Protein AF-A0A2H9NFG5-F1 (afdb_monomer)

Secondary structure (DSSP, 8-state):
-HHHHHHHHHHHHHHHHTT-S-----S-----GGG--S-PPPSS----SSPPP-SS-EEEGGGTEEEETTTTEEEES-SS-SSSEEE-S-EEEGGGTTTSPPPTT-EEESS-EEES-SS--SSEEE--

Sequence (128 aa):
MFVKINLLLAVVILMLACGIYGSYAAGTVSHPASQIEPGTFGVGNFVFPQNLNITNNFTVDAGIFYVDSNNDRVGIGTTGPKGKLDVAGGISAGSYAGVNTPPSNGMIISGNVGIGTTGPGNTLEIAV

Mean predicted aligned error: 11.48 Å

Structure (mmCIF, N/CA/C/O backbone):
data_AF-A0A2H9NFG5-F1
#
_entry.id   AF-A0A2H9NFG5-F1
#
loop_
_atom_site.group_PDB
_atom_site.id
_atom_site.type_symbol
_atom_site.label_atom_id
_atom_site.label_alt_id
_atom_site.label_comp_id
_atom_site.label_asym_id
_atom_site.label_entity_id
_atom_site.label_seq_id
_atom_site.pdbx_PDB_ins_code
_atom_site.Cartn_x
_atom_site.Cartn_y
_atom_site.Cartn_z
_atom_site.occupancy
_atom_site.B_iso_or_equiv
_atom_site.auth_seq_id
_atom_site.auth_comp_id
_atom_site.auth_asym_id
_atom_site.auth_atom_id
_atom_site.pdbx_PDB_model_num
ATOM 1 N N . MET A 1 1 ? 49.840 -6.896 -46.468 1.00 60.16 1 MET A N 1
ATOM 2 C CA . MET A 1 1 ? 49.912 -6.611 -45.015 1.00 60.16 1 MET A CA 1
ATOM 3 C C . MET A 1 1 ? 49.686 -5.128 -44.692 1.00 60.16 1 MET A C 1
ATOM 5 O O . MET A 1 1 ? 48.940 -4.842 -43.770 1.00 60.16 1 MET A O 1
ATOM 9 N N . PHE A 1 2 ? 50.212 -4.194 -45.494 1.00 57.88 2 PHE A N 1
ATOM 10 C CA . PHE A 1 2 ? 50.109 -2.738 -45.275 1.00 57.88 2 PHE A CA 1
ATOM 11 C C . PHE A 1 2 ? 48.696 -2.121 -45.353 1.00 57.88 2 PHE A C 1
ATOM 13 O O . PHE A 1 2 ? 48.396 -1.189 -44.618 1.00 57.88 2 PHE A O 1
ATOM 20 N N . VAL A 1 3 ? 47.787 -2.667 -46.168 1.00 66.69 3 VAL A N 1
ATOM 21 C CA . VAL A 1 3 ? 46.426 -2.104 -46.327 1.00 66.69 3 VAL A CA 1
ATOM 22 C C . VAL A 1 3 ? 45.565 -2.273 -45.066 1.00 66.69 3 VAL A C 1
ATOM 24 O O . VAL A 1 3 ? 44.793 -1.386 -44.719 1.00 66.69 3 VAL A O 1
ATOM 27 N N . LYS A 1 4 ? 45.736 -3.383 -44.330 1.00 59.59 4 LYS A N 1
ATOM 28 C CA . LYS A 1 4 ? 44.989 -3.643 -43.086 1.00 59.59 4 LYS A CA 1
ATOM 29 C C . LYS A 1 4 ? 45.410 -2.706 -41.948 1.00 59.59 4 LYS A C 1
ATOM 31 O O . LYS A 1 4 ? 44.562 -2.309 -41.158 1.00 59.59 4 LYS A O 1
ATOM 36 N N . ILE A 1 5 ? 46.691 -2.329 -41.893 1.00 65.25 5 ILE A N 1
ATOM 37 C CA . ILE A 1 5 ? 47.226 -1.427 -40.861 1.00 65.25 5 ILE A CA 1
ATOM 38 C C . ILE A 1 5 ? 46.770 0.018 -41.097 1.00 65.25 5 ILE A C 1
ATOM 40 O O . ILE A 1 5 ? 46.372 0.692 -40.152 1.00 65.25 5 ILE A O 1
ATOM 44 N N . ASN A 1 6 ? 46.715 0.453 -42.361 1.00 77.12 6 ASN A N 1
ATOM 45 C CA . ASN A 1 6 ? 46.207 1.777 -42.721 1.00 77.12 6 ASN A CA 1
ATOM 46 C C . ASN A 1 6 ? 44.700 1.903 -42.483 1.00 77.12 6 ASN A C 1
ATOM 48 O O . ASN A 1 6 ? 44.247 2.949 -42.033 1.00 77.12 6 ASN A O 1
ATOM 52 N N . LEU A 1 7 ? 43.928 0.841 -42.741 1.00 77.00 7 LEU A N 1
ATOM 53 C CA . LEU A 1 7 ? 42.488 0.848 -42.485 1.00 77.00 7 LEU A CA 1
ATOM 54 C C . LEU A 1 7 ? 42.180 0.900 -40.981 1.00 77.00 7 LEU A C 1
ATOM 56 O O . LEU A 1 7 ? 41.311 1.657 -40.565 1.00 77.00 7 LEU A O 1
ATOM 60 N N . LEU A 1 8 ? 42.921 0.149 -40.159 1.00 74.94 8 LEU A N 1
ATOM 61 C CA . LEU A 1 8 ? 42.743 0.161 -38.706 1.00 74.94 8 LEU A CA 1
ATOM 62 C C . LEU A 1 8 ? 43.122 1.521 -38.098 1.00 74.94 8 LEU A C 1
ATOM 64 O O . LEU A 1 8 ? 42.384 2.053 -37.273 1.00 74.94 8 LEU A O 1
ATOM 68 N N . LEU A 1 9 ? 44.227 2.120 -38.554 1.00 78.50 9 LEU A N 1
ATOM 69 C CA . LEU A 1 9 ? 44.655 3.450 -38.117 1.00 78.50 9 LEU A CA 1
ATOM 70 C C . LEU A 1 9 ? 43.666 4.544 -38.561 1.00 78.50 9 LEU A C 1
ATOM 72 O O . LEU A 1 9 ? 43.357 5.440 -37.780 1.00 78.50 9 LEU A O 1
ATOM 76 N N . ALA A 1 10 ? 43.108 4.440 -39.773 1.00 80.25 10 ALA A N 1
ATOM 77 C CA . ALA A 1 10 ? 42.088 5.361 -40.275 1.00 80.25 10 ALA A CA 1
ATOM 78 C C . ALA A 1 10 ? 40.778 5.280 -39.478 1.00 80.25 10 ALA A C 1
ATOM 80 O O . ALA A 1 10 ? 40.176 6.311 -39.195 1.00 80.25 10 ALA A O 1
ATOM 81 N N . VAL A 1 11 ? 40.359 4.078 -39.067 1.00 75.19 11 VAL A N 1
ATOM 82 C CA . VAL A 1 11 ? 39.166 3.886 -38.229 1.00 75.19 11 VAL A CA 1
ATOM 83 C C . VAL A 1 11 ? 39.375 4.468 -36.827 1.00 75.19 11 VAL A C 1
ATOM 85 O O . VAL A 1 11 ? 38.484 5.132 -36.308 1.00 75.19 11 VAL A O 1
ATOM 88 N N . VAL A 1 12 ? 40.560 4.299 -36.232 1.00 74.62 12 VAL A N 1
ATOM 89 C CA . VAL A 1 12 ? 40.888 4.885 -34.919 1.00 74.62 12 VAL A CA 1
ATOM 90 C C . VAL A 1 12 ? 40.934 6.417 -34.984 1.00 74.62 12 VAL A C 1
ATOM 92 O O . VAL A 1 12 ? 40.367 7.083 -34.121 1.00 74.62 12 VAL A O 1
ATOM 95 N N . ILE A 1 13 ? 41.534 6.987 -36.034 1.00 76.75 13 ILE A N 1
ATOM 96 C CA . ILE A 1 13 ? 41.554 8.441 -36.258 1.00 76.75 13 ILE A CA 1
ATOM 97 C C . ILE A 1 13 ? 40.141 8.975 -36.532 1.00 76.75 13 ILE A C 1
ATOM 99 O O . ILE A 1 13 ? 39.797 10.038 -36.026 1.00 76.75 13 ILE A O 1
ATOM 103 N N . LEU A 1 14 ? 39.298 8.237 -37.262 1.00 71.56 14 LEU A N 1
ATOM 104 C CA . LEU A 1 14 ? 37.897 8.599 -37.493 1.00 71.56 14 LEU A CA 1
ATOM 105 C C . LEU A 1 14 ? 37.092 8.613 -36.186 1.00 71.56 14 LEU A C 1
ATOM 107 O O . LEU A 1 14 ? 36.312 9.535 -35.973 1.00 71.56 14 LEU A O 1
ATOM 111 N N . MET A 1 15 ? 37.311 7.652 -35.283 1.00 73.44 15 MET A N 1
ATOM 112 C CA . MET A 1 15 ? 36.665 7.655 -33.963 1.00 73.44 15 MET A CA 1
ATOM 113 C C . MET A 1 15 ? 37.134 8.827 -33.086 1.00 73.44 15 MET A C 1
ATOM 115 O O . MET A 1 15 ? 36.314 9.442 -32.405 1.00 73.44 15 MET A O 1
ATOM 119 N N . LEU A 1 16 ? 38.426 9.175 -33.142 1.00 67.69 16 LEU A N 1
ATOM 120 C CA . LEU A 1 16 ? 38.995 10.327 -32.430 1.00 67.69 16 LEU A CA 1
ATOM 121 C C . LEU A 1 16 ? 38.510 11.672 -33.009 1.00 67.69 16 LEU A C 1
ATOM 123 O O . LEU A 1 16 ? 38.215 12.590 -32.249 1.00 67.69 16 LEU A O 1
ATOM 127 N N . ALA A 1 17 ? 38.394 11.792 -34.336 1.00 66.19 17 ALA A N 1
ATOM 128 C CA . ALA A 1 17 ? 38.005 13.021 -35.037 1.00 66.19 17 ALA A CA 1
ATOM 129 C C . ALA A 1 17 ? 36.486 13.259 -35.078 1.00 66.19 17 ALA A C 1
ATOM 131 O O . ALA A 1 17 ? 36.046 14.402 -35.154 1.00 66.19 17 ALA A O 1
ATOM 132 N N . CYS A 1 18 ? 35.678 12.197 -35.005 1.00 64.06 18 CYS A N 1
ATOM 133 C CA . CYS A 1 18 ? 34.216 12.283 -34.994 1.00 64.06 18 CYS A CA 1
ATOM 134 C C . CYS A 1 18 ? 33.654 12.748 -33.633 1.00 64.06 18 CYS A C 1
ATOM 136 O O . CYS A 1 18 ? 32.447 12.928 -33.504 1.00 64.06 18 CYS A O 1
ATOM 138 N N . GLY A 1 19 ? 34.494 12.951 -32.608 1.00 57.22 19 GLY A N 1
ATOM 139 C CA . GLY A 1 19 ? 34.035 13.443 -31.306 1.00 57.22 19 GLY A CA 1
ATOM 140 C C . GLY A 1 19 ? 33.013 12.521 -30.631 1.00 57.22 19 GLY A C 1
ATOM 141 O O . GLY A 1 19 ? 32.184 12.989 -29.859 1.00 57.22 19 GLY A O 1
ATOM 142 N N . ILE A 1 20 ? 33.063 11.209 -30.898 1.00 56.00 20 ILE A N 1
ATOM 143 C CA . ILE A 1 20 ? 32.118 10.232 -30.319 1.00 56.00 20 ILE A CA 1
ATOM 144 C C . ILE A 1 20 ? 32.391 9.966 -28.828 1.00 56.00 20 ILE A C 1
ATOM 146 O O . ILE A 1 20 ? 31.672 9.212 -28.181 1.00 56.00 20 ILE A O 1
ATOM 150 N N . TYR A 1 21 ? 33.372 10.651 -28.238 1.00 55.56 21 TYR A N 1
ATOM 151 C CA . TYR A 1 21 ? 33.399 10.917 -26.801 1.00 55.56 21 TYR A CA 1
ATOM 152 C C . TYR A 1 21 ? 32.428 12.061 -26.504 1.00 55.56 21 TYR A C 1
ATOM 154 O O . TYR A 1 21 ? 32.832 13.136 -26.068 1.00 55.56 21 TYR A O 1
ATOM 162 N N . GLY A 1 22 ? 31.151 11.862 -26.832 1.00 55.66 22 GLY A N 1
ATOM 163 C CA . GLY A 1 22 ? 30.123 12.849 -26.553 1.00 55.66 22 GLY A CA 1
ATOM 164 C C . GLY A 1 22 ? 30.134 13.149 -25.061 1.00 55.66 22 GLY A C 1
ATOM 165 O O . G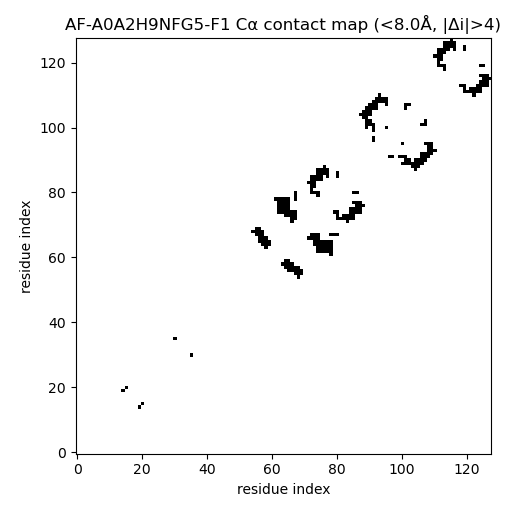LY A 1 22 ? 29.832 12.284 -24.243 1.00 55.66 22 GLY A O 1
ATOM 166 N N . SER A 1 23 ? 30.495 14.375 -24.699 1.00 56.38 23 SER A N 1
ATOM 167 C CA . SER A 1 23 ? 30.135 14.945 -23.414 1.00 56.38 23 SER A CA 1
ATOM 168 C C . SER A 1 23 ? 28.611 14.943 -23.357 1.00 56.38 23 SER A C 1
ATOM 170 O O . SER A 1 23 ? 27.950 15.681 -24.087 1.00 56.38 23 SER A O 1
ATOM 172 N N . TYR A 1 24 ? 28.042 14.065 -22.531 1.00 59.81 24 TYR A N 1
ATOM 173 C CA . TYR A 1 24 ? 26.610 14.057 -22.266 1.00 59.81 24 TYR A CA 1
ATOM 174 C C . TYR A 1 24 ? 26.285 15.410 -21.638 1.00 59.81 24 TYR A C 1
ATOM 176 O O . TYR A 1 24 ? 26.623 15.673 -20.482 1.00 59.81 24 TYR A O 1
ATOM 184 N N . ALA A 1 25 ? 25.703 16.316 -22.420 1.00 54.47 25 ALA A N 1
ATOM 185 C CA . ALA A 1 25 ? 25.160 17.537 -21.867 1.00 54.47 25 ALA A CA 1
ATOM 186 C C . ALA A 1 25 ? 24.100 17.114 -20.846 1.00 54.47 25 ALA A C 1
ATOM 188 O O . ALA A 1 25 ? 23.160 16.399 -21.195 1.00 54.47 25 ALA A O 1
ATOM 189 N N . ALA A 1 26 ? 24.243 17.549 -19.594 1.00 55.50 26 ALA A N 1
ATOM 190 C CA . ALA A 1 26 ? 23.203 17.430 -18.581 1.00 55.50 26 ALA A CA 1
ATOM 191 C C . ALA A 1 26 ? 22.051 18.401 -18.910 1.00 55.50 26 ALA A C 1
ATOM 193 O O . ALA A 1 26 ? 21.743 19.316 -18.153 1.00 55.50 26 ALA A O 1
ATOM 194 N N . GLY A 1 27 ? 21.439 18.247 -20.087 1.00 53.53 27 GLY A N 1
ATOM 195 C CA . GLY A 1 27 ? 20.066 18.680 -20.300 1.00 53.53 27 GLY A CA 1
ATOM 196 C C . GLY A 1 27 ? 19.168 17.819 -19.419 1.00 53.53 27 GLY A C 1
ATOM 197 O O . GLY A 1 27 ? 19.558 16.723 -19.029 1.00 53.53 27 GLY A O 1
ATOM 198 N N . THR A 1 28 ? 17.980 18.293 -19.066 1.00 54.25 28 THR A N 1
ATOM 199 C CA . THR A 1 28 ? 16.978 17.477 -18.368 1.00 54.25 28 THR A CA 1
ATOM 200 C C . THR A 1 28 ? 16.773 16.173 -19.145 1.00 54.25 28 THR A C 1
ATOM 202 O O . THR A 1 28 ? 16.144 16.185 -20.204 1.00 54.25 28 THR A O 1
ATOM 205 N N . VAL A 1 29 ? 17.384 15.077 -18.679 1.00 55.03 29 VAL A N 1
ATOM 206 C CA . VAL A 1 29 ? 17.508 13.832 -19.444 1.00 55.03 29 VAL A CA 1
ATOM 207 C C . VAL A 1 29 ? 16.167 13.107 -19.402 1.00 55.03 29 VAL A C 1
ATOM 209 O O . VAL A 1 29 ? 15.936 12.200 -18.604 1.00 55.03 29 VAL A O 1
ATOM 212 N N . SER A 1 30 ? 15.241 13.537 -20.256 1.00 62.81 30 SER A N 1
ATOM 213 C CA . SER A 1 30 ? 14.202 12.635 -20.724 1.00 62.81 30 SER A CA 1
ATOM 214 C C . SER A 1 30 ? 14.904 11.635 -21.636 1.00 62.81 30 SER A C 1
ATOM 216 O O . SER A 1 30 ? 15.339 11.973 -22.735 1.00 62.81 30 SER A O 1
ATOM 218 N N . HIS A 1 31 ? 15.106 10.424 -21.128 1.00 61.09 31 HIS A N 1
ATOM 219 C CA . HIS A 1 31 ? 15.576 9.306 -21.930 1.00 61.09 31 HIS A CA 1
ATOM 220 C C . HIS A 1 31 ? 14.377 8.876 -22.784 1.00 61.09 31 HIS A C 1
ATOM 222 O O . HIS A 1 31 ? 13.333 8.551 -22.209 1.00 61.09 31 HIS A O 1
ATOM 228 N N . PRO A 1 32 ? 14.448 8.922 -24.125 1.00 60.84 32 PRO A N 1
ATOM 229 C CA . PRO A 1 32 ? 13.355 8.424 -24.946 1.00 60.84 32 PRO A CA 1
ATOM 230 C C . PRO A 1 32 ? 13.070 6.964 -24.573 1.00 60.84 32 PRO A C 1
ATOM 232 O O . PRO A 1 32 ? 13.995 6.204 -24.288 1.00 60.84 32 PRO A O 1
ATOM 235 N N . ALA A 1 33 ? 11.796 6.559 -24.589 1.00 57.59 33 ALA A N 1
ATOM 236 C CA . ALA A 1 33 ? 11.385 5.199 -24.215 1.00 57.59 33 ALA A CA 1
ATOM 237 C C . ALA A 1 33 ? 12.138 4.105 -25.001 1.00 57.59 33 ALA A C 1
ATOM 239 O O . ALA A 1 33 ? 12.333 3.009 -24.496 1.00 57.59 33 ALA A O 1
ATOM 240 N N . SER A 1 34 ? 12.631 4.433 -26.202 1.00 60.62 34 SER A N 1
ATOM 241 C CA . SER A 1 34 ? 13.460 3.574 -27.054 1.00 60.62 34 SER A CA 1
ATOM 242 C C . SER A 1 34 ? 14.889 3.327 -26.549 1.00 60.62 34 SER A C 1
ATOM 244 O O . SER A 1 34 ? 15.635 2.614 -27.205 1.00 60.62 34 SER A O 1
ATOM 246 N N . GLN A 1 35 ? 15.316 3.974 -25.462 1.00 58.41 35 GLN A N 1
ATOM 247 C CA . GLN A 1 35 ? 16.622 3.768 -24.820 1.00 58.41 35 GLN A CA 1
ATOM 248 C C . GLN A 1 35 ? 16.500 3.129 -23.426 1.00 58.41 35 GLN A C 1
ATOM 250 O O . GLN A 1 35 ? 17.513 2.924 -22.759 1.00 58.41 35 GLN A O 1
ATOM 255 N N . ILE A 1 36 ? 15.280 2.807 -22.983 1.00 67.75 36 ILE A N 1
ATOM 256 C CA . ILE A 1 36 ? 15.018 2.042 -21.762 1.00 67.75 36 ILE A CA 1
ATOM 257 C C . ILE A 1 36 ? 14.630 0.632 -22.218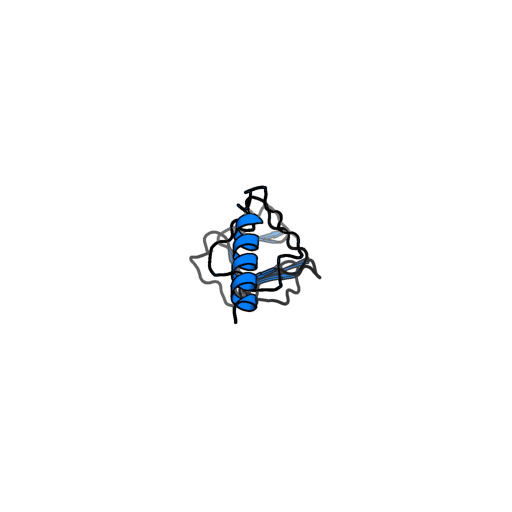 1.00 67.75 36 ILE A C 1
ATOM 259 O O . ILE A 1 36 ? 13.453 0.320 -22.393 1.00 67.75 36 ILE A O 1
ATOM 263 N N . GLU A 1 37 ? 15.628 -0.210 -22.472 1.00 67.88 37 GLU A N 1
ATOM 264 C CA . GLU A 1 37 ? 15.370 -1.623 -22.758 1.00 67.88 37 GLU A CA 1
ATOM 265 C C . GLU A 1 37 ? 14.747 -2.302 -21.526 1.00 67.88 37 GLU A C 1
ATOM 267 O O . GLU A 1 37 ? 15.114 -1.958 -20.394 1.00 67.88 37 GLU A O 1
ATOM 272 N N . PRO A 1 38 ? 13.828 -3.272 -21.700 1.00 66.88 38 PRO A N 1
ATOM 273 C CA . PRO A 1 38 ? 13.336 -4.072 -20.586 1.00 66.88 38 PRO A CA 1
ATOM 274 C C . PRO A 1 38 ? 14.511 -4.687 -19.816 1.00 66.88 38 PRO A C 1
ATOM 276 O O . PRO A 1 38 ? 15.318 -5.427 -20.378 1.00 66.88 38 PRO A O 1
ATOM 279 N N . GLY A 1 39 ? 14.622 -4.385 -18.524 1.00 69.25 39 GLY A N 1
ATOM 280 C CA . GLY A 1 39 ? 15.750 -4.846 -17.725 1.00 69.25 39 GLY A CA 1
ATOM 281 C C . GLY A 1 39 ? 15.647 -4.483 -16.251 1.00 69.25 39 GLY A C 1
ATOM 282 O O . GLY A 1 39 ? 14.799 -3.698 -15.829 1.00 69.25 39 GLY A O 1
ATOM 283 N N . THR A 1 40 ? 16.534 -5.082 -15.462 1.00 74.94 40 THR A N 1
ATOM 284 C CA . THR A 1 40 ? 16.707 -4.757 -14.047 1.00 74.94 40 THR A CA 1
ATOM 285 C C . THR A 1 40 ? 17.693 -3.606 -13.945 1.00 74.94 40 THR A C 1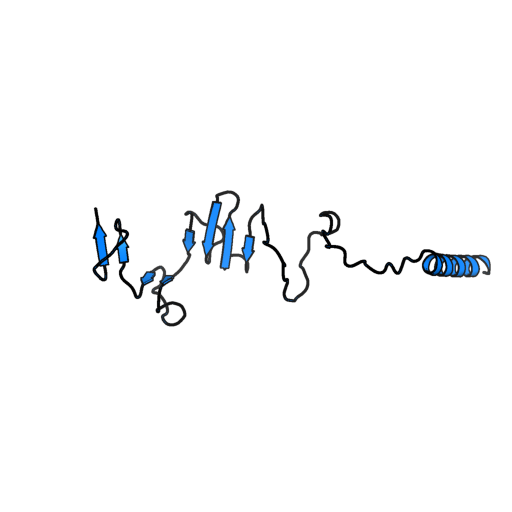
ATOM 287 O O . THR A 1 40 ? 18.842 -3.732 -14.372 1.00 74.94 40 THR A O 1
ATOM 290 N N . PHE A 1 41 ? 17.269 -2.481 -13.375 1.00 80.12 41 PHE A N 1
ATOM 291 C CA . PHE A 1 41 ? 18.216 -1.431 -13.019 1.00 80.12 41 PHE A CA 1
ATOM 292 C C . PHE A 1 41 ? 19.223 -1.968 -11.988 1.00 80.12 41 PHE A C 1
ATOM 294 O O . PHE A 1 41 ? 18.887 -2.818 -11.164 1.00 80.12 41 PHE A O 1
ATOM 301 N N . GLY A 1 42 ? 20.472 -1.498 -12.042 1.00 79.12 42 GLY A N 1
ATOM 302 C CA . GLY A 1 42 ? 21.505 -1.907 -11.087 1.00 79.12 42 GLY A CA 1
ATOM 303 C C . GLY A 1 42 ? 21.127 -1.596 -9.633 1.00 79.12 42 GLY A C 1
ATOM 304 O O . GLY A 1 42 ? 20.192 -0.846 -9.358 1.00 79.12 42 GLY A O 1
ATOM 305 N N . VAL A 1 43 ? 21.871 -2.159 -8.682 1.00 82.50 43 VAL A N 1
ATOM 306 C CA . VAL A 1 43 ? 21.675 -1.848 -7.258 1.00 82.50 43 VAL A CA 1
ATOM 307 C C . VAL A 1 43 ? 21.898 -0.355 -6.992 1.00 82.50 43 VAL A C 1
ATOM 309 O O . VAL A 1 43 ? 22.814 0.248 -7.551 1.00 82.50 43 VAL A O 1
ATOM 312 N N . GLY A 1 44 ? 21.089 0.246 -6.119 1.00 86.12 44 GLY A N 1
ATOM 313 C CA . GLY A 1 44 ? 21.249 1.645 -5.730 1.00 86.12 44 GLY A CA 1
ATOM 314 C C . GLY A 1 44 ? 19.938 2.339 -5.391 1.00 86.12 44 GLY A C 1
ATOM 315 O O . GLY A 1 44 ? 18.865 1.738 -5.417 1.00 86.12 44 GLY A O 1
ATOM 316 N N . ASN A 1 45 ? 20.050 3.625 -5.061 1.00 87.56 45 ASN A N 1
ATOM 317 C CA . ASN A 1 45 ? 18.902 4.496 -4.856 1.00 87.56 45 ASN A CA 1
ATOM 318 C C . ASN A 1 45 ? 18.571 5.236 -6.157 1.00 87.56 45 ASN A C 1
ATOM 320 O O . ASN A 1 45 ? 19.441 5.890 -6.731 1.00 87.56 45 ASN A O 1
ATOM 324 N N . PHE A 1 46 ? 17.310 5.181 -6.579 1.00 87.38 46 PHE A N 1
ATOM 325 C CA . PHE A 1 46 ? 16.810 5.922 -7.735 1.00 87.38 46 PHE A CA 1
ATOM 326 C C . PHE A 1 46 ? 15.971 7.099 -7.240 1.00 87.38 46 PHE A C 1
ATOM 328 O O . PHE A 1 46 ? 14.880 6.913 -6.706 1.00 87.38 46 PHE A O 1
ATOM 335 N N . VAL A 1 47 ? 16.493 8.318 -7.396 1.00 86.25 47 VAL A N 1
ATOM 336 C CA . VAL A 1 47 ? 15.812 9.550 -6.976 1.00 86.25 47 VAL A CA 1
ATOM 337 C C . VAL A 1 47 ? 15.157 10.204 -8.186 1.00 86.25 47 VAL A C 1
ATOM 339 O O . VAL A 1 47 ? 15.842 10.590 -9.132 1.00 86.25 47 VAL A O 1
ATOM 342 N N . PHE A 1 48 ? 13.838 10.375 -8.131 1.00 87.56 48 PHE A N 1
ATOM 343 C CA . PHE A 1 48 ? 13.090 11.154 -9.112 1.00 87.56 48 PHE A CA 1
ATOM 344 C C . PHE A 1 48 ? 12.868 12.565 -8.550 1.00 87.56 48 PHE A C 1
ATOM 346 O O . PHE A 1 48 ? 12.272 12.694 -7.482 1.00 87.56 48 PHE A O 1
ATOM 353 N N . PRO A 1 49 ? 13.337 13.633 -9.225 1.00 87.88 49 PRO A N 1
ATOM 354 C CA . PRO A 1 49 ? 13.152 15.003 -8.738 1.00 87.88 49 PRO A CA 1
ATOM 355 C C . PRO A 1 49 ? 11.685 15.454 -8.794 1.00 87.88 49 PRO A C 1
ATOM 357 O O . PRO A 1 49 ? 11.316 16.412 -8.128 1.00 87.88 49 PRO A O 1
ATOM 360 N N . GLN A 1 50 ? 10.859 14.751 -9.575 1.00 92.44 50 GLN A N 1
ATOM 361 C CA . GLN A 1 50 ? 9.415 14.934 -9.698 1.00 92.44 50 GLN A CA 1
ATOM 362 C C . GLN A 1 50 ? 8.694 13.606 -9.406 1.00 92.44 50 GLN A C 1
ATOM 364 O O . GLN A 1 50 ? 9.327 12.581 -9.155 1.00 92.44 50 GLN A O 1
ATOM 369 N N . ASN A 1 51 ? 7.361 13.610 -9.486 1.00 91.81 51 ASN A N 1
ATOM 370 C CA . ASN A 1 51 ? 6.544 12.412 -9.292 1.00 91.81 51 ASN A CA 1
ATOM 371 C C . ASN A 1 51 ? 6.867 11.313 -10.318 1.00 91.81 51 ASN A C 1
ATOM 373 O O . ASN A 1 51 ? 7.007 11.580 -11.513 1.00 91.81 51 ASN A O 1
ATOM 377 N N . LEU A 1 52 ? 6.876 10.065 -9.850 1.00 91.94 52 LEU A N 1
ATOM 378 C CA . LEU A 1 52 ? 6.870 8.876 -10.697 1.00 91.94 52 LEU A CA 1
ATOM 379 C C . LEU A 1 52 ? 5.421 8.535 -11.081 1.00 91.94 52 LEU A C 1
ATOM 381 O O . LEU A 1 52 ? 4.597 8.280 -10.206 1.00 91.94 52 LEU A O 1
ATOM 385 N N . ASN A 1 53 ? 5.104 8.530 -12.378 1.00 91.25 53 ASN A N 1
ATOM 386 C CA . ASN A 1 53 ? 3.802 8.096 -12.893 1.00 91.25 53 ASN A CA 1
ATOM 387 C C . ASN A 1 53 ? 3.939 6.695 -13.504 1.00 91.25 53 ASN A C 1
ATOM 389 O O . ASN A 1 53 ? 4.721 6.503 -14.435 1.00 91.25 53 ASN A O 1
ATOM 393 N N . ILE A 1 54 ? 3.195 5.728 -12.967 1.00 93.62 54 ILE A N 1
ATOM 394 C CA . ILE A 1 54 ? 3.180 4.336 -13.422 1.00 93.62 54 ILE A CA 1
ATOM 395 C C . ILE A 1 54 ? 1.783 4.058 -13.974 1.00 93.62 54 ILE A C 1
ATOM 397 O O . ILE A 1 54 ? 0.807 4.092 -13.232 1.00 93.62 54 ILE A O 1
ATOM 401 N N . THR A 1 55 ? 1.691 3.796 -15.277 1.00 93.31 55 THR A N 1
ATOM 402 C CA . THR A 1 55 ? 0.412 3.550 -15.968 1.00 93.31 55 THR A CA 1
ATOM 403 C C . THR A 1 55 ? -0.046 2.096 -15.910 1.00 93.31 55 THR A C 1
ATOM 405 O O . THR A 1 55 ? -1.212 1.817 -16.161 1.00 93.31 55 THR A O 1
ATOM 408 N N . ASN A 1 56 ? 0.871 1.179 -15.599 1.00 95.25 56 ASN A N 1
ATOM 409 C CA . ASN A 1 56 ? 0.597 -0.241 -15.399 1.00 95.25 56 ASN A CA 1
ATOM 410 C C . ASN A 1 56 ? 0.661 -0.583 -13.902 1.00 95.25 56 ASN A C 1
ATOM 412 O O . ASN A 1 56 ? 0.665 0.290 -13.035 1.00 95.25 56 ASN A O 1
ATOM 416 N N . ASN A 1 57 ? 0.747 -1.871 -13.585 1.00 96.31 57 ASN A N 1
ATOM 417 C CA . ASN A 1 57 ? 0.873 -2.321 -12.207 1.00 96.31 57 ASN A CA 1
ATOM 418 C C . ASN A 1 57 ? 2.227 -1.918 -11.613 1.00 96.31 57 ASN A C 1
ATOM 420 O O . ASN A 1 57 ? 3.264 -1.994 -12.275 1.00 96.31 57 ASN A O 1
ATOM 424 N N . PHE A 1 58 ? 2.222 -1.564 -10.330 1.00 96.12 58 PHE A N 1
ATOM 425 C CA . PHE A 1 58 ? 3.438 -1.409 -9.537 1.00 96.12 58 PHE A CA 1
ATOM 426 C C . PHE A 1 58 ? 3.575 -2.610 -8.607 1.00 96.12 58 PHE A C 1
ATOM 428 O O . PHE A 1 58 ? 2.639 -2.935 -7.883 1.00 96.12 58 PHE A O 1
ATOM 435 N N . THR A 1 59 ? 4.723 -3.287 -8.636 1.00 95.88 59 THR A N 1
ATOM 436 C CA . THR A 1 59 ? 4.995 -4.464 -7.797 1.00 95.88 59 THR A CA 1
ATOM 437 C C . THR A 1 59 ? 6.280 -4.245 -7.015 1.00 95.88 59 THR A C 1
ATOM 439 O O . THR A 1 59 ? 7.324 -3.981 -7.607 1.00 95.88 59 THR A O 1
ATOM 442 N N . VAL A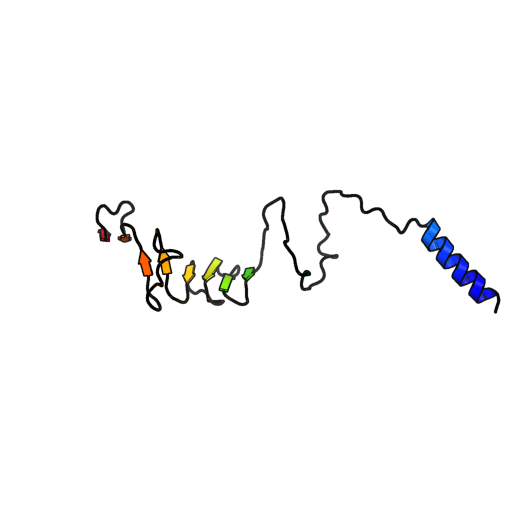 1 60 ? 6.211 -4.401 -5.695 1.00 96.06 60 VAL A N 1
ATOM 443 C CA . VAL A 1 60 ? 7.367 -4.419 -4.795 1.00 96.06 60 VAL A CA 1
ATOM 444 C C . VAL A 1 60 ? 7.472 -5.803 -4.181 1.00 96.06 60 VAL A C 1
ATOM 446 O O . VAL A 1 60 ? 6.485 -6.321 -3.654 1.00 96.06 60 VAL A O 1
ATOM 449 N N . ASP A 1 61 ? 8.671 -6.379 -4.269 1.00 93.62 61 ASP A N 1
ATOM 450 C CA . ASP A 1 61 ? 9.015 -7.687 -3.702 1.00 93.62 61 ASP A CA 1
ATOM 451 C C . ASP A 1 61 ? 7.935 -8.752 -3.961 1.00 93.62 61 ASP A C 1
ATOM 453 O O . ASP A 1 61 ? 7.308 -9.281 -3.046 1.00 93.62 61 ASP A O 1
ATOM 457 N N . ALA A 1 62 ? 7.629 -8.951 -5.249 1.00 86.81 62 ALA A N 1
ATOM 458 C CA . ALA A 1 62 ? 6.695 -9.952 -5.772 1.00 86.81 62 ALA A CA 1
ATOM 459 C C . ALA A 1 62 ? 5.318 -10.054 -5.068 1.00 86.81 62 ALA A C 1
ATOM 461 O O . ALA A 1 62 ? 4.656 -11.084 -5.187 1.00 86.81 62 ALA A O 1
ATOM 462 N N . GLY A 1 63 ? 4.855 -9.004 -4.376 1.00 87.50 63 GLY A N 1
ATOM 463 C CA . GLY A 1 63 ? 3.551 -9.007 -3.708 1.00 87.50 63 GLY A CA 1
ATOM 464 C C . GLY A 1 63 ? 3.496 -8.408 -2.308 1.00 87.50 63 GLY A C 1
ATOM 465 O O . GLY A 1 63 ? 2.402 -8.353 -1.750 1.00 87.50 63 GLY A O 1
ATOM 466 N N . ILE A 1 64 ? 4.608 -7.928 -1.738 1.00 95.94 64 ILE A N 1
ATOM 467 C CA . ILE A 1 64 ? 4.548 -7.197 -0.460 1.00 95.94 64 ILE A CA 1
ATOM 468 C C . ILE A 1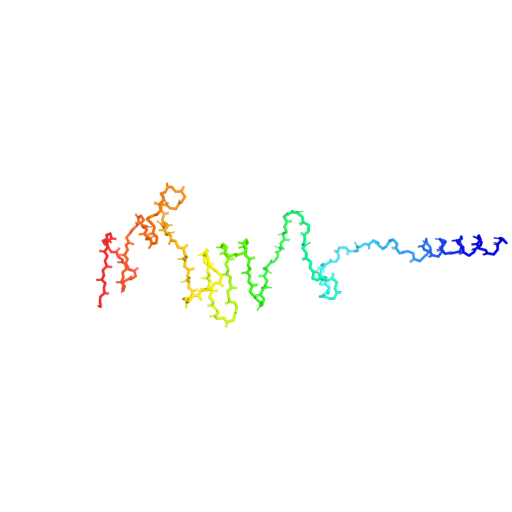 64 ? 3.720 -5.917 -0.608 1.00 95.94 64 ILE A C 1
ATOM 470 O O . ILE A 1 64 ? 2.843 -5.662 0.215 1.00 95.94 64 ILE A O 1
ATOM 474 N N . PHE A 1 65 ? 3.960 -5.139 -1.662 1.00 97.69 65 PHE A N 1
ATOM 475 C CA . PHE A 1 65 ? 3.133 -3.989 -2.027 1.00 97.69 65 PHE A CA 1
ATOM 476 C C . PHE A 1 65 ? 2.812 -4.066 -3.514 1.00 97.69 65 PHE A C 1
ATOM 478 O O . PHE A 1 65 ? 3.715 -4.176 -4.347 1.00 97.69 65 PHE A O 1
ATOM 485 N N . TYR A 1 66 ? 1.528 -4.019 -3.846 1.00 98.19 66 TYR A N 1
ATOM 486 C CA . TYR A 1 66 ? 1.057 -4.193 -5.208 1.00 98.19 66 TYR A CA 1
ATOM 487 C C . TYR A 1 66 ? -0.033 -3.179 -5.542 1.00 98.19 66 TYR A C 1
ATOM 489 O O . TYR A 1 66 ? -1.003 -3.038 -4.805 1.00 98.19 66 TYR A O 1
ATOM 497 N N . VAL A 1 67 ? 0.101 -2.490 -6.670 1.00 98.19 67 VAL A N 1
ATOM 498 C CA . VAL A 1 67 ? -0.958 -1.654 -7.243 1.00 98.19 67 VAL A CA 1
ATOM 499 C C . VAL A 1 67 ? -1.462 -2.339 -8.503 1.00 98.19 67 VAL A C 1
ATOM 501 O O . VAL A 1 67 ? -0.703 -2.535 -9.452 1.00 98.19 67 VAL A O 1
ATOM 504 N N . ASP A 1 68 ? -2.744 -2.691 -8.501 1.00 97.69 68 ASP A N 1
ATOM 505 C CA . ASP A 1 68 ? -3.459 -3.255 -9.640 1.00 97.69 68 ASP A CA 1
ATOM 506 C C . ASP A 1 68 ? -4.129 -2.130 -10.431 1.00 97.69 68 ASP A C 1
ATOM 508 O O . ASP A 1 68 ? -5.225 -1.675 -10.092 1.00 97.69 68 ASP A O 1
ATOM 512 N N . SER A 1 69 ? -3.458 -1.688 -11.491 1.00 97.44 69 SER A N 1
ATOM 513 C CA . SER A 1 69 ? -3.945 -0.641 -12.396 1.00 97.44 69 SER A CA 1
ATOM 514 C C . SER A 1 69 ? -5.151 -1.077 -13.232 1.00 97.44 69 SER A C 1
ATOM 516 O O . SER A 1 69 ? -5.919 -0.230 -13.670 1.00 97.44 69 SER A O 1
ATOM 518 N N . ASN A 1 70 ? -5.372 -2.384 -13.419 1.00 97.12 70 ASN A N 1
ATOM 519 C CA . ASN A 1 70 ? -6.506 -2.868 -14.212 1.00 97.12 70 ASN A CA 1
ATOM 520 C C . ASN A 1 70 ? -7.831 -2.767 -13.447 1.00 97.12 70 ASN A C 1
ATOM 522 O O . ASN A 1 70 ? -8.892 -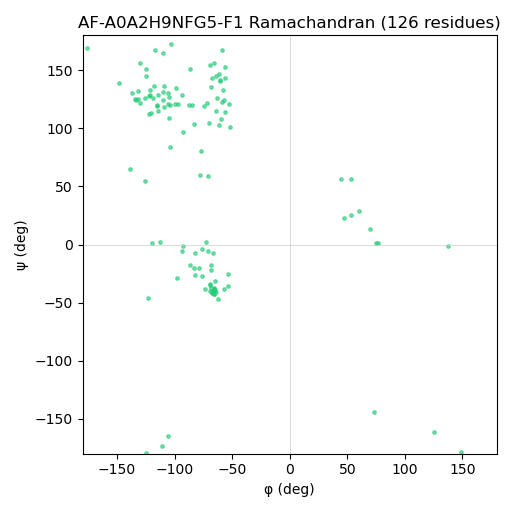2.692 -14.061 1.00 97.12 70 ASN A O 1
ATOM 526 N N . ASN A 1 71 ? -7.775 -2.816 -12.111 1.00 97.69 71 ASN A N 1
ATOM 527 C CA . ASN A 1 71 ? -8.955 -2.818 -11.242 1.00 97.69 71 ASN A CA 1
ATOM 528 C C . ASN A 1 71 ? -9.000 -1.626 -10.268 1.00 97.69 71 ASN A C 1
ATOM 530 O O . ASN A 1 71 ? -9.922 -1.544 -9.446 1.00 97.69 71 ASN A O 1
ATOM 534 N N . ASP A 1 72 ? -8.013 -0.727 -10.334 1.00 97.94 72 ASP A N 1
ATOM 535 C CA . ASP A 1 72 ? -7.811 0.401 -9.422 1.00 97.94 72 ASP A CA 1
ATOM 536 C C . ASP A 1 72 ? -7.778 -0.038 -7.946 1.00 97.94 72 ASP A C 1
ATOM 538 O O . ASP A 1 72 ? -8.601 0.409 -7.135 1.00 97.94 72 ASP A O 1
ATOM 542 N N . ARG A 1 73 ? -6.879 -0.969 -7.604 1.00 98.44 73 ARG A N 1
ATOM 543 C CA . ARG A 1 73 ? -6.764 -1.555 -6.254 1.00 98.44 73 ARG A CA 1
ATOM 544 C C . ARG A 1 73 ? -5.333 -1.536 -5.735 1.00 98.44 73 ARG A C 1
ATOM 546 O O . ARG A 1 73 ? -4.384 -1.557 -6.512 1.00 98.44 73 ARG A O 1
ATOM 553 N N . VAL A 1 74 ? -5.191 -1.574 -4.414 1.00 98.44 74 VAL A N 1
ATOM 554 C CA . VAL A 1 74 ? -3.907 -1.717 -3.721 1.00 98.44 74 VAL A CA 1
ATOM 555 C C . VAL A 1 74 ? -3.938 -2.964 -2.842 1.00 98.44 74 VAL A C 1
ATOM 557 O O . VAL A 1 74 ? -4.862 -3.151 -2.052 1.00 98.44 74 VAL A O 1
ATOM 560 N N . GLY A 1 75 ? -2.927 -3.813 -2.991 1.00 98.25 75 GLY A N 1
ATOM 561 C CA . GLY A 1 75 ? -2.674 -5.000 -2.189 1.00 98.25 75 GLY A CA 1
ATOM 562 C C . GLY A 1 75 ? -1.450 -4.824 -1.288 1.00 98.25 75 GLY A C 1
ATOM 563 O O . GLY A 1 75 ? -0.412 -4.338 -1.739 1.00 98.25 75 GLY A O 1
ATOM 564 N N . ILE A 1 76 ? -1.558 -5.258 -0.032 1.00 97.88 76 ILE A N 1
ATOM 565 C CA . ILE A 1 76 ? -0.440 -5.440 0.900 1.00 97.88 76 ILE A CA 1
ATOM 566 C C . ILE A 1 76 ? -0.341 -6.931 1.227 1.00 97.88 76 ILE A C 1
ATOM 568 O O . ILE A 1 76 ? -1.302 -7.520 1.720 1.00 97.88 76 ILE A O 1
ATOM 572 N N . GLY A 1 77 ? 0.799 -7.553 0.930 1.00 97.19 77 GLY A N 1
ATOM 573 C CA . GLY A 1 77 ? 0.998 -8.999 1.093 1.00 97.19 77 GLY A CA 1
ATOM 574 C C . GLY A 1 77 ? 0.194 -9.864 0.109 1.00 97.19 77 GLY A C 1
ATOM 575 O O . GLY A 1 77 ? 0.063 -11.068 0.318 1.00 97.19 77 GLY A O 1
ATOM 576 N N . THR A 1 78 ? -0.370 -9.272 -0.948 1.00 96.88 78 THR A N 1
ATOM 577 C CA . THR A 1 78 ? -1.137 -9.970 -1.987 1.00 96.88 78 THR A CA 1
ATOM 578 C C . THR A 1 78 ? -0.980 -9.289 -3.346 1.00 96.88 78 THR A C 1
ATOM 580 O O . THR A 1 78 ? -1.033 -8.065 -3.453 1.00 96.88 78 THR A O 1
ATOM 583 N N . THR A 1 79 ? -0.836 -10.085 -4.407 1.00 97.00 79 THR A N 1
ATOM 584 C CA . THR A 1 79 ? -0.823 -9.626 -5.812 1.00 97.00 79 THR A CA 1
ATOM 585 C C . THR A 1 79 ? -2.201 -9.676 -6.472 1.00 97.00 79 THR A C 1
ATOM 587 O O . THR A 1 79 ? -2.351 -9.314 -7.637 1.00 97.00 79 THR A O 1
ATOM 590 N N . GLY A 1 80 ? -3.226 -10.139 -5.752 1.00 96.69 80 GLY A N 1
ATOM 591 C CA . GLY A 1 80 ? -4.579 -10.307 -6.276 1.00 96.69 80 GLY A CA 1
ATOM 592 C C . GLY A 1 80 ? -5.641 -9.594 -5.444 1.00 96.69 80 GLY A C 1
ATOM 593 O O . GLY A 1 80 ? -6.586 -10.277 -5.033 1.00 96.69 80 GLY A O 1
ATOM 594 N N . PRO A 1 81 ? -5.518 -8.273 -5.189 1.00 98.12 81 PRO A N 1
ATOM 595 C CA . PRO A 1 81 ? -6.452 -7.549 -4.338 1.00 98.12 81 PRO A CA 1
ATOM 596 C C . PRO A 1 81 ? -7.889 -7.655 -4.869 1.00 98.12 81 PRO A C 1
ATOM 598 O O . PRO A 1 81 ? -8.166 -7.474 -6.062 1.00 98.12 81 PRO A O 1
ATOM 601 N N . LYS A 1 82 ? -8.832 -7.960 -3.977 1.00 98.12 82 LYS A N 1
ATOM 602 C CA . LYS A 1 82 ? -10.265 -8.082 -4.292 1.00 98.12 82 LYS A CA 1
ATOM 603 C C . LYS A 1 82 ? -11.048 -6.814 -3.955 1.00 98.12 82 LYS A C 1
ATOM 605 O O . LYS A 1 82 ? -12.027 -6.521 -4.638 1.00 98.12 82 LYS A O 1
ATOM 610 N N . GLY A 1 83 ? -10.596 -6.048 -2.962 1.00 98.00 83 GLY A N 1
ATOM 611 C CA . GLY A 1 83 ? -11.117 -4.724 -2.605 1.00 98.00 83 GLY A CA 1
ATOM 612 C C . GLY A 1 83 ? -10.213 -3.581 -3.075 1.00 98.00 83 GLY A C 1
ATOM 613 O O . GLY A 1 83 ? -9.108 -3.815 -3.554 1.00 98.00 83 GLY A O 1
ATOM 614 N N . LYS A 1 84 ? -10.669 -2.327 -2.927 1.00 98.25 84 LYS A N 1
ATOM 615 C CA . LYS A 1 84 ? -9.849 -1.129 -3.220 1.00 98.25 84 LYS A CA 1
ATOM 616 C C . LYS A 1 84 ? -8.549 -1.104 -2.412 1.00 98.25 84 LYS A C 1
ATOM 618 O O . LYS A 1 84 ? -7.511 -0.735 -2.948 1.00 98.25 84 LYS A O 1
ATOM 623 N N . LEU A 1 85 ? -8.627 -1.538 -1.159 1.00 98.12 85 LEU A N 1
ATOM 624 C CA . LEU A 1 85 ? -7.499 -1.884 -0.310 1.00 98.12 85 LEU A CA 1
ATOM 625 C C . LEU A 1 85 ? -7.696 -3.336 0.129 1.00 98.12 85 LEU A C 1
ATOM 627 O O . LEU A 1 85 ? -8.768 -3.680 0.627 1.00 98.12 85 LEU A O 1
ATOM 631 N N . ASP A 1 86 ? -6.683 -4.168 -0.068 1.00 98.06 86 ASP A N 1
ATOM 632 C CA . ASP A 1 86 ? -6.668 -5.564 0.360 1.00 98.06 86 ASP A CA 1
ATOM 633 C C . ASP A 1 86 ? -5.365 -5.830 1.115 1.00 98.06 86 ASP A C 1
ATOM 635 O O . ASP A 1 86 ? -4.278 -5.592 0.590 1.00 98.06 86 ASP A O 1
ATOM 639 N N . VAL A 1 87 ? -5.463 -6.266 2.367 1.00 97.38 87 VAL A N 1
ATOM 640 C CA . VAL A 1 87 ? -4.303 -6.534 3.221 1.00 97.38 87 VAL A CA 1
ATOM 641 C C . VAL A 1 87 ? -4.369 -7.987 3.661 1.00 97.38 87 VAL A C 1
ATOM 643 O O . VAL A 1 87 ? -5.244 -8.370 4.436 1.00 97.38 87 VAL A O 1
ATOM 646 N N . ALA A 1 88 ? -3.430 -8.795 3.179 1.00 96.56 88 ALA A N 1
ATOM 647 C CA . ALA A 1 88 ? -3.282 -10.176 3.604 1.00 96.56 88 ALA A CA 1
ATOM 648 C C . ALA A 1 88 ? -2.464 -10.226 4.902 1.00 96.56 88 ALA A C 1
ATOM 650 O O . ALA A 1 88 ? -1.244 -10.066 4.894 1.00 96.56 88 ALA A O 1
ATOM 651 N N . GLY A 1 89 ? -3.144 -10.448 6.028 1.00 96.06 89 GLY A N 1
ATOM 652 C CA . GLY A 1 89 ? -2.526 -10.562 7.347 1.00 96.06 89 GLY A CA 1
ATOM 653 C C . GLY A 1 89 ? -3.122 -9.599 8.369 1.00 96.06 89 GLY A C 1
ATOM 654 O O . GLY A 1 89 ? -4.247 -9.127 8.221 1.00 96.06 89 GLY A O 1
ATOM 655 N N . GLY A 1 90 ? -2.385 -9.363 9.455 1.00 97.06 90 GLY A N 1
ATOM 656 C CA . GLY A 1 90 ? -2.827 -8.479 10.531 1.00 97.06 90 GLY A CA 1
ATOM 657 C C . GLY A 1 90 ? -2.472 -7.009 10.286 1.00 97.06 90 GLY A C 1
ATOM 658 O O . GLY A 1 90 ? -1.454 -6.703 9.668 1.00 97.06 90 GLY A O 1
ATOM 659 N N . ILE A 1 91 ? -3.286 -6.097 10.819 1.00 98.06 91 ILE A N 1
ATOM 660 C CA . ILE A 1 91 ? -3.130 -4.642 10.686 1.00 98.06 91 ILE A CA 1
ATOM 661 C C . ILE A 1 91 ? -2.942 -4.014 12.072 1.00 98.06 91 ILE A C 1
ATOM 663 O O . ILE A 1 91 ? -3.791 -4.173 12.947 1.00 98.06 91 ILE A O 1
ATOM 667 N N . SER A 1 92 ? -1.868 -3.247 12.260 1.00 98.19 92 SER A N 1
ATOM 668 C CA . SER A 1 92 ? -1.673 -2.390 13.439 1.00 98.19 92 SER A CA 1
ATOM 669 C C . SER A 1 92 ? -1.785 -0.923 13.034 1.00 98.19 92 SER A C 1
ATOM 671 O O . SER A 1 92 ? -1.054 -0.475 12.153 1.00 98.19 92 SER A O 1
ATOM 673 N N . ALA A 1 93 ? -2.671 -0.167 13.681 1.00 97.62 93 ALA A N 1
ATOM 674 C CA . ALA A 1 93 ? -2.903 1.248 13.397 1.00 97.62 93 ALA A CA 1
ATOM 675 C C . ALA A 1 93 ? -2.749 2.131 14.648 1.00 97.62 93 ALA A C 1
ATOM 677 O O . ALA A 1 93 ? -2.996 1.704 15.780 1.00 97.62 93 ALA A O 1
ATOM 678 N N . GLY A 1 94 ? -2.357 3.389 14.430 1.00 97.25 94 GLY A N 1
ATOM 679 C CA . GLY A 1 94 ? -2.021 4.327 15.503 1.00 97.25 94 GLY A CA 1
ATOM 680 C C . GLY A 1 94 ? -0.683 3.986 16.162 1.00 97.25 94 GLY A C 1
ATOM 681 O O . GLY A 1 94 ? 0.236 3.503 15.502 1.00 97.25 94 GLY A O 1
ATOM 682 N N . SER A 1 95 ? -0.581 4.195 17.473 1.00 97.69 95 SER A N 1
ATOM 683 C CA . SER A 1 95 ? 0.641 3.962 18.257 1.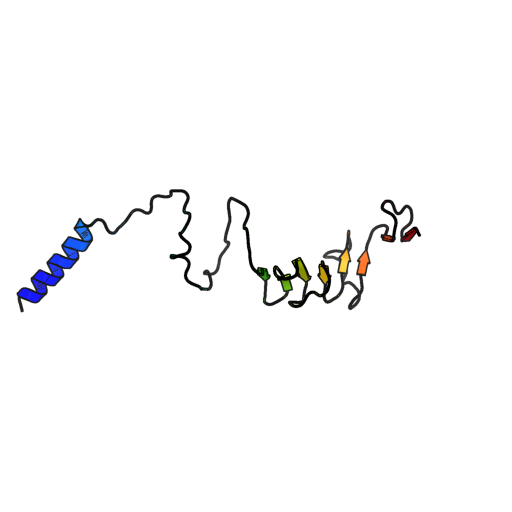00 97.69 95 SER A CA 1
ATOM 684 C C . SER A 1 95 ? 1.048 2.486 18.360 1.00 97.69 95 SER A C 1
ATOM 686 O O . SER A 1 95 ? 2.120 2.188 18.875 1.00 97.69 95 SER A O 1
ATOM 688 N N . TYR A 1 96 ? 0.213 1.557 17.884 1.00 98.19 96 TYR A N 1
ATOM 689 C CA . TYR A 1 96 ? 0.549 0.133 17.800 1.00 98.19 96 TYR A CA 1
ATOM 690 C C . TYR A 1 96 ? 1.436 -0.212 16.595 1.00 98.19 96 TYR A C 1
ATOM 692 O O . TYR A 1 96 ? 2.093 -1.256 16.601 1.00 98.19 96 TYR A O 1
ATOM 700 N N . ALA A 1 97 ? 1.475 0.635 15.560 1.00 97.69 97 ALA A N 1
ATOM 701 C CA . ALA A 1 97 ? 2.298 0.401 14.377 1.00 97.69 97 ALA A CA 1
ATOM 702 C C . ALA A 1 97 ? 3.796 0.383 14.743 1.00 97.69 97 ALA A C 1
ATOM 704 O O . ALA A 1 97 ? 4.303 1.311 15.367 1.00 97.69 97 ALA A O 1
ATOM 705 N N . GLY A 1 98 ? 4.502 -0.689 14.369 1.00 97.00 98 GLY A N 1
ATOM 706 C CA . GLY A 1 98 ? 5.928 -0.874 14.675 1.00 97.00 98 GLY A CA 1
ATOM 707 C C . GLY A 1 98 ? 6.248 -1.288 16.119 1.00 97.00 98 GLY A C 1
ATOM 708 O O . GLY A 1 98 ? 7.420 -1.459 16.440 1.00 97.00 98 GLY A O 1
ATOM 709 N N . VAL A 1 99 ? 5.236 -1.473 16.977 1.00 97.88 99 VAL A N 1
ATOM 710 C CA . VAL A 1 99 ? 5.412 -1.809 18.405 1.00 97.88 99 VAL A CA 1
ATOM 711 C C . VAL A 1 99 ? 4.697 -3.107 18.774 1.00 97.88 99 VAL A C 1
ATOM 713 O O . VAL A 1 99 ? 5.273 -3.970 19.434 1.00 97.88 99 VAL A O 1
ATOM 716 N N . ASN A 1 100 ? 3.445 -3.263 18.342 1.00 97.94 100 ASN A N 1
ATOM 717 C CA . ASN A 1 100 ? 2.616 -4.419 18.660 1.00 97.94 100 ASN A CA 1
ATOM 718 C C . ASN A 1 100 ? 2.398 -5.281 17.414 1.00 97.94 100 ASN A C 1
ATOM 720 O O . ASN A 1 100 ? 1.984 -4.783 16.362 1.00 97.94 100 ASN A O 1
ATOM 724 N N . THR A 1 101 ? 2.610 -6.590 17.556 1.00 97.56 101 THR A N 1
ATOM 725 C CA . THR A 1 101 ? 2.227 -7.571 16.535 1.00 97.56 101 THR A CA 1
ATOM 726 C C . THR A 1 101 ? 0.702 -7.708 16.516 1.00 97.56 101 THR A C 1
ATOM 728 O O . THR A 1 101 ? 0.122 -8.044 17.553 1.00 97.56 101 THR A O 1
ATOM 731 N N . PRO A 1 102 ? 0.030 -7.461 15.378 1.00 97.88 102 PRO A N 1
ATOM 732 C CA . PRO A 1 102 ? -1.411 -7.637 15.287 1.00 97.88 102 PRO A CA 1
ATOM 733 C C . PRO A 1 102 ? -1.778 -9.130 15.354 1.00 97.88 102 PRO A C 1
ATOM 735 O O . PRO A 1 102 ? -0.969 -9.984 14.975 1.00 97.88 102 PRO A O 1
ATOM 738 N N . PRO A 1 103 ? -3.000 -9.479 15.794 1.00 97.44 103 PRO A N 1
ATOM 739 C CA . PRO A 1 103 ? -3.512 -10.838 15.668 1.00 97.44 103 PRO A CA 1
ATOM 740 C C . PRO A 1 103 ? -3.485 -11.321 14.211 1.00 97.44 103 PRO A C 1
ATOM 742 O O . PRO A 1 103 ? -3.607 -10.524 13.278 1.00 97.44 103 PRO A O 1
ATOM 745 N N . SER A 1 104 ? -3.373 -12.638 14.008 1.00 96.00 104 SER A N 1
ATOM 746 C CA . SER A 1 104 ? -3.465 -13.228 12.666 1.00 96.00 104 SER A CA 1
ATOM 747 C C . SER A 1 104 ? -4.795 -12.846 12.012 1.00 96.00 104 SER A C 1
ATOM 749 O O . SER A 1 104 ? -5.853 -13.075 12.597 1.00 96.00 104 SER A O 1
ATOM 751 N N . ASN A 1 105 ? -4.727 -12.244 10.818 1.00 95.50 105 ASN A N 1
ATOM 752 C CA . ASN A 1 105 ? -5.882 -11.739 10.064 1.00 95.50 105 ASN A CA 1
ATOM 753 C C . ASN A 1 105 ? -6.796 -10.788 10.868 1.00 95.50 105 ASN A C 1
ATOM 755 O O . ASN A 1 105 ? -7.991 -10.695 10.595 1.00 95.50 105 ASN A O 1
ATOM 759 N N . GLY A 1 106 ? -6.253 -10.112 11.886 1.00 97.00 106 GLY A N 1
ATOM 760 C CA . GLY A 1 106 ? -6.983 -9.182 12.744 1.00 97.00 106 GLY A CA 1
ATOM 761 C C . GLY A 1 106 ? -6.457 -7.754 12.640 1.00 97.00 106 GLY A C 1
ATOM 762 O O . GLY A 1 106 ? -5.374 -7.508 12.118 1.00 97.00 106 GLY A O 1
ATOM 763 N N . MET A 1 107 ? -7.214 -6.803 13.181 1.00 97.81 107 MET A N 1
ATOM 764 C CA . MET A 1 107 ? -6.824 -5.395 13.236 1.00 97.81 107 MET A CA 1
ATOM 765 C C . MET A 1 107 ? -6.789 -4.907 14.686 1.00 97.81 107 MET A C 1
ATOM 767 O O . MET A 1 107 ? -7.731 -5.148 15.438 1.00 97.81 107 MET A O 1
ATOM 771 N N . ILE A 1 108 ? -5.720 -4.205 15.067 1.00 97.94 108 ILE A N 1
ATOM 772 C CA . ILE A 1 108 ? -5.614 -3.473 16.336 1.00 97.94 108 ILE A CA 1
ATOM 773 C C . ILE A 1 108 ? -5.434 -1.981 16.064 1.00 97.94 108 ILE A C 1
ATOM 775 O O . ILE A 1 108 ? -4.670 -1.581 15.186 1.00 97.94 108 ILE A O 1
ATOM 779 N N . ILE A 1 109 ? -6.146 -1.151 16.822 1.00 98.06 109 ILE A N 1
ATOM 780 C CA . ILE A 1 109 ? -6.173 0.308 16.671 1.00 98.06 109 ILE A CA 1
ATOM 781 C C . ILE A 1 109 ? -6.028 0.908 18.067 1.00 98.06 109 ILE A C 1
ATOM 783 O O . ILE A 1 109 ? -6.795 0.561 18.959 1.00 98.06 109 ILE A O 1
ATOM 787 N N . SER A 1 110 ? -5.043 1.784 18.276 1.00 97.25 110 SER A N 1
ATOM 788 C CA . SER A 1 110 ? -4.787 2.369 19.604 1.00 97.25 110 SER A CA 1
ATOM 789 C C . SER A 1 110 ? -5.689 3.557 19.955 1.00 97.25 110 SER A C 1
ATOM 791 O O . SER A 1 110 ? -5.585 4.095 21.053 1.00 97.25 110 SER A O 1
ATOM 793 N N . GLY A 1 111 ? -6.492 4.027 19.000 1.00 96.81 111 GLY A N 1
ATOM 794 C CA . GLY A 1 111 ? -7.428 5.140 19.160 1.00 96.81 111 GLY A CA 1
ATOM 795 C C . GLY A 1 111 ? -8.888 4.693 19.109 1.00 96.8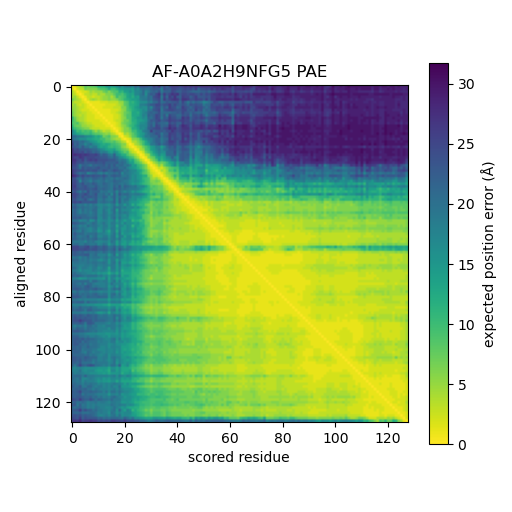1 111 GLY A C 1
ATOM 796 O O . GLY A 1 111 ? -9.182 3.501 19.047 1.00 96.81 111 GLY A O 1
ATOM 797 N N . ASN A 1 112 ? -9.797 5.667 19.101 1.00 97.56 112 ASN A N 1
ATOM 798 C CA . ASN A 1 112 ? -11.230 5.423 18.969 1.00 97.56 112 ASN A CA 1
ATOM 799 C C . ASN A 1 112 ? -11.577 4.900 17.567 1.00 97.56 112 ASN A C 1
ATOM 801 O O . ASN A 1 112 ? -11.117 5.442 16.560 1.00 97.56 112 ASN A O 1
ATOM 805 N N . VAL A 1 113 ? -12.421 3.873 17.503 1.00 97.38 113 VAL A N 1
ATOM 806 C CA . VAL A 1 113 ? -12.902 3.262 16.261 1.00 97.38 113 VAL A CA 1
ATOM 807 C C . VAL A 1 113 ? -14.349 3.672 16.027 1.00 97.38 113 VAL A C 1
ATOM 809 O O . VAL A 1 113 ? -15.217 3.383 16.846 1.00 97.38 113 VAL A O 1
ATOM 812 N N . GLY A 1 114 ? -14.604 4.323 14.894 1.00 97.44 114 GLY A N 1
ATOM 813 C CA . GLY A 1 114 ? -15.946 4.659 14.427 1.00 97.44 114 GLY A CA 1
ATOM 814 C C . GLY A 1 114 ? -16.371 3.758 13.271 1.00 97.44 114 GLY A C 1
ATOM 815 O O . GLY A 1 114 ? -15.636 3.633 12.293 1.00 97.44 114 GLY A O 1
ATOM 816 N N . ILE A 1 115 ? -17.562 3.165 13.353 1.00 97.25 115 ILE A N 1
ATOM 817 C CA . ILE A 1 115 ? -18.233 2.511 12.220 1.00 97.25 115 ILE A CA 1
ATOM 818 C C . ILE A 1 115 ? -19.507 3.301 11.932 1.00 97.25 115 ILE A C 1
ATOM 820 O O . ILE A 1 115 ? -20.350 3.446 12.809 1.00 97.25 115 ILE A O 1
ATOM 824 N N . GLY A 1 116 ? -19.618 3.866 10.728 1.00 96.94 116 GLY A N 1
ATOM 825 C CA . GLY A 1 116 ? -20.743 4.735 10.355 1.00 96.94 116 GLY A CA 1
ATOM 826 C C . GLY A 1 116 ? -20.707 6.145 10.967 1.00 96.94 116 GLY A C 1
ATOM 827 O O . GLY A 1 116 ? -21.591 6.947 10.692 1.00 96.94 116 GLY A O 1
ATOM 828 N N . THR A 1 117 ? -19.678 6.483 1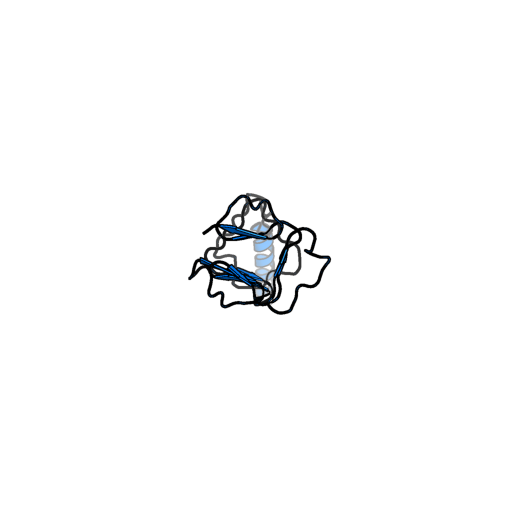1.751 1.00 96.56 117 THR A N 1
ATOM 829 C CA . THR A 1 117 ? -19.462 7.820 12.333 1.00 96.56 117 THR A CA 1
ATOM 830 C C . THR A 1 117 ? -18.080 8.357 11.967 1.00 96.56 117 THR A C 1
ATOM 832 O O . THR A 1 117 ? -17.112 7.600 11.890 1.00 96.56 117 THR A O 1
ATOM 835 N N . THR A 1 118 ? -17.967 9.670 11.757 1.00 95.88 118 THR A N 1
ATOM 836 C CA . THR A 1 118 ? -16.685 10.359 11.518 1.00 95.88 118 THR A CA 1
ATOM 837 C C . THR A 1 118 ? -16.064 10.928 12.793 1.00 95.88 118 THR A C 1
ATOM 839 O O . THR A 1 118 ? -14.959 11.462 12.743 1.00 95.88 118 THR A O 1
ATOM 842 N N . GLY A 1 119 ? -16.767 10.854 13.924 1.00 95.50 119 GLY A N 1
ATOM 843 C CA . GLY A 1 119 ? -16.328 11.433 15.192 1.00 95.50 119 GLY A CA 1
ATOM 844 C C . GLY A 1 119 ? -16.611 10.512 16.373 1.00 95.50 119 GLY A C 1
ATOM 845 O O . GLY A 1 119 ? -17.427 10.888 17.208 1.00 95.50 119 GLY A O 1
ATOM 846 N N . PRO A 1 120 ? -15.974 9.327 16.457 1.00 97.44 120 PRO A N 1
ATOM 847 C CA . PRO A 1 120 ? -16.185 8.411 17.572 1.00 97.44 120 PRO A CA 1
ATOM 848 C C . PRO A 1 120 ? -15.713 9.039 18.898 1.00 97.44 120 PRO A C 1
ATOM 850 O O . PRO A 1 120 ? -14.520 9.290 19.099 1.00 97.44 120 PRO A O 1
ATOM 853 N N . GLY A 1 121 ? -16.651 9.290 19.811 1.00 96.44 121 GLY A N 1
ATOM 854 C CA . GLY A 1 121 ? -16.410 9.836 21.149 1.00 96.44 121 GLY A CA 1
ATOM 855 C C . GLY A 1 121 ? -15.996 8.781 22.180 1.00 96.44 121 GLY A C 1
ATOM 856 O O . GLY A 1 121 ? -15.382 9.119 23.190 1.00 96.44 121 GLY A O 1
ATOM 857 N N . ASN A 1 122 ? -16.281 7.506 21.909 1.00 96.69 122 ASN A N 1
ATOM 858 C CA . ASN A 1 122 ? -15.865 6.359 22.721 1.00 96.69 122 ASN A CA 1
ATOM 859 C C . ASN A 1 122 ? -14.804 5.520 21.993 1.00 96.69 122 ASN A C 1
ATOM 861 O O . ASN A 1 122 ? -14.663 5.618 20.775 1.00 96.69 122 ASN A O 1
ATOM 865 N N . THR A 1 123 ? -14.109 4.632 22.718 1.00 96.38 123 THR A N 1
ATOM 866 C CA . THR A 1 123 ? -13.109 3.711 22.134 1.00 96.38 123 THR A CA 1
ATOM 867 C C . THR A 1 123 ? -13.673 2.891 20.972 1.00 96.38 123 THR A C 1
ATOM 869 O O . THR A 1 123 ? -12.972 2.633 19.999 1.00 96.38 123 THR A O 1
ATOM 872 N N . LEU A 1 124 ? -14.948 2.509 21.054 1.00 97.44 124 LEU A N 1
ATOM 873 C CA . LEU A 1 124 ? -15.708 1.945 19.948 1.00 97.44 124 LEU A CA 1
ATOM 874 C C . LEU A 1 124 ? -17.064 2.645 19.883 1.00 97.44 124 LEU A C 1
ATOM 876 O O . LEU A 1 124 ? -17.808 2.645 20.863 1.00 97.44 124 LEU A O 1
ATOM 880 N N . GLU A 1 125 ? -17.387 3.210 18.726 1.00 98.06 125 GLU A N 1
ATOM 881 C CA . GLU A 1 125 ? -18.682 3.815 18.442 1.00 98.06 125 GLU A CA 1
ATOM 882 C C . GLU A 1 125 ? -19.218 3.311 17.102 1.00 98.06 125 GLU A C 1
ATOM 884 O O . GLU A 1 125 ? -18.511 3.296 16.092 1.00 98.06 125 GLU A O 1
ATOM 889 N N . ILE A 1 126 ? -20.482 2.892 17.097 1.00 97.19 126 ILE A N 1
ATOM 890 C CA . ILE A 1 126 ? -21.189 2.443 15.899 1.00 97.19 126 ILE A CA 1
ATOM 891 C C . ILE A 1 126 ? -22.403 3.352 15.735 1.00 97.19 126 ILE A C 1
ATOM 893 O O . ILE A 1 126 ? -23.307 3.323 16.570 1.00 97.19 126 ILE A O 1
ATOM 897 N N . ALA A 1 127 ? -22.403 4.157 14.677 1.00 93.81 127 ALA A N 1
ATOM 898 C CA . ALA A 1 127 ? -23.562 4.927 14.259 1.00 93.81 127 ALA A CA 1
ATOM 899 C C . ALA A 1 127 ? -24.258 4.183 13.117 1.00 93.81 127 ALA A C 1
ATOM 901 O O . ALA A 1 127 ? -23.603 3.667 12.208 1.00 93.81 127 ALA A O 1
ATOM 902 N N . VAL A 1 128 ? -25.581 4.097 13.215 1.00 84.88 128 VAL A N 1
ATOM 903 C CA . VAL A 1 128 ? -26.456 3.435 12.242 1.00 84.88 128 VAL A CA 1
ATOM 904 C C . VAL A 1 128 ? -27.271 4.491 11.519 1.00 84.88 128 VAL A C 1
ATOM 906 O O . VAL A 1 128 ? -27.735 5.424 12.214 1.00 84.88 128 VAL A O 1
#

Foldseek 3Di:
DVVVVVVVVVVVVCCVVVCVVDPPPPDVDPPPPVRDPPDDDDDDDDDDPDDDDDQAKDDDPNFCWIQHNVVCAIEHNGNDDPDNYHYQFEEEEDPCVPPPDGPGVYYDYPAADEDVDPDRPDNYYYDD

pLDDT: mean 85.69, std 15.29, range [53.53, 98.44]

Solvent-accessible surface area (backbone atoms only — not comparable to full-atom values): 8108 Å² total; per-residue (Å²): 119,68,69,63,54,53,51,53,50,50,52,52,50,47,52,65,71,65,51,74,79,63,76,77,72,89,55,90,78,76,72,56,75,93,75,61,70,94,73,81,79,76,92,81,88,86,85,67,97,58,87,86,85,74,89,56,65,47,75,38,82,93,15,50,40,20,36,41,55,91,77,66,22,32,13,34,56,28,79,75,49,86,41,61,70,27,68,62,50,48,39,44,35,69,83,30,48,98,74,49,87,42,51,88,69,29,76,43,63,70,58,58,41,45,44,81,43,96,72,43,88,42,65,69,32,77,46,132

Radius of gyration: 27.86 Å; Cα contacts (8 Å, |Δi|>4): 156; chains: 1; bounding box: 77×32×69 Å